Protein AF-A0A844X6I2-F1 (afdb_monomer_lite)

Structure (mmCIF, N/CA/C/O backbone):
data_AF-A0A844X6I2-F1
#
_entry.id   AF-A0A844X6I2-F1
#
loop_
_atom_site.group_PDB
_atom_site.id
_atom_site.type_symbol
_atom_site.label_atom_id
_atom_site.label_alt_id
_atom_site.label_comp_id
_atom_site.label_asym_id
_atom_site.label_entity_id
_atom_site.label_seq_id
_atom_site.pdbx_PDB_ins_code
_atom_site.Cartn_x
_atom_site.Cartn_y
_atom_site.Cartn_z
_atom_site.occupancy
_atom_site.B_iso_or_equiv
_atom_site.auth_seq_id
_atom_site.auth_comp_id
_atom_site.auth_asym_id
_atom_site.auth_atom_id
_atom_site.pdbx_PDB_model_num
ATOM 1 N N . MET A 1 1 ? 7.422 -0.493 -2.313 1.00 75.00 1 MET A N 1
ATOM 2 C CA . MET A 1 1 ? 6.147 -1.229 -2.210 1.00 75.00 1 MET A CA 1
ATOM 3 C C . MET A 1 1 ? 6.164 -2.241 -1.068 1.00 75.00 1 MET A C 1
ATOM 5 O O . MET A 1 1 ? 5.421 -2.040 -0.122 1.00 75.00 1 MET A O 1
ATOM 9 N N . TYR A 1 2 ? 7.071 -3.230 -1.069 1.00 77.81 2 TYR A N 1
ATOM 10 C CA . TYR A 1 2 ? 7.170 -4.259 -0.012 1.00 77.81 2 TYR A CA 1
ATOM 11 C C . TYR A 1 2 ? 7.119 -3.727 1.435 1.00 77.81 2 TYR A C 1
ATOM 13 O O . TYR A 1 2 ? 6.329 -4.199 2.244 1.00 77.81 2 TYR A O 1
ATOM 21 N N . VAL A 1 3 ? 7.917 -2.701 1.758 1.00 81.88 3 VAL A N 1
ATOM 22 C CA . VAL A 1 3 ? 7.941 -2.104 3.109 1.00 81.88 3 VAL A CA 1
ATOM 23 C C . VAL A 1 3 ? 6.571 -1.555 3.521 1.00 81.88 3 VAL A C 1
ATOM 25 O O . VAL A 1 3 ? 6.194 -1.672 4.681 1.00 81.88 3 VAL A O 1
ATOM 28 N N . THR A 1 4 ? 5.820 -0.969 2.589 1.00 84.75 4 THR A N 1
ATOM 29 C CA . THR A 1 4 ? 4.490 -0.404 2.850 1.00 84.75 4 THR A CA 1
ATOM 30 C C . THR A 1 4 ? 3.469 -1.507 3.137 1.00 84.75 4 THR A C 1
ATOM 32 O O . THR A 1 4 ? 2.740 -1.415 4.118 1.00 84.75 4 THR A O 1
ATOM 35 N N . ILE A 1 5 ? 3.496 -2.590 2.354 1.00 81.81 5 ILE A N 1
ATOM 36 C CA . ILE A 1 5 ? 2.648 -3.777 2.556 1.00 81.81 5 ILE A CA 1
ATOM 37 C C . ILE A 1 5 ? 2.935 -4.420 3.919 1.00 81.81 5 ILE A C 1
ATOM 39 O O . ILE A 1 5 ? 2.015 -4.755 4.661 1.00 81.81 5 ILE A O 1
ATOM 43 N N . LYS A 1 6 ? 4.214 -4.522 4.302 1.00 82.56 6 LYS A N 1
ATOM 44 C CA . LYS A 1 6 ? 4.602 -5.020 5.627 1.00 82.56 6 LYS A CA 1
ATOM 45 C C . LYS A 1 6 ? 4.044 -4.147 6.756 1.00 82.56 6 LYS A C 1
ATOM 47 O O . LYS A 1 6 ? 3.469 -4.669 7.701 1.00 82.56 6 LYS A O 1
ATOM 52 N N . LYS A 1 7 ? 4.157 -2.820 6.642 1.00 86.50 7 LYS A N 1
ATOM 53 C CA . LYS A 1 7 ? 3.602 -1.897 7.647 1.00 86.50 7 LYS A CA 1
ATOM 54 C C . LYS A 1 7 ? 2.080 -2.022 7.775 1.00 86.50 7 LYS A C 1
ATOM 56 O O . LYS A 1 7 ? 1.572 -1.990 8.889 1.00 86.50 7 LYS A O 1
ATOM 61 N N . ARG A 1 8 ? 1.362 -2.189 6.658 1.00 87.56 8 ARG A N 1
ATOM 62 C CA . ARG A 1 8 ? -0.091 -2.430 6.646 1.00 87.56 8 ARG A CA 1
ATOM 63 C C . ARG A 1 8 ? -0.461 -3.663 7.474 1.00 87.56 8 ARG A C 1
ATOM 65 O O . ARG A 1 8 ? -1.373 -3.608 8.293 1.00 87.56 8 ARG A O 1
ATOM 72 N N . HIS A 1 9 ? 0.278 -4.751 7.280 1.00 85.81 9 HIS A N 1
ATOM 73 C CA . HIS A 1 9 ? 0.102 -5.980 8.046 1.00 85.81 9 HIS A CA 1
ATOM 74 C C . HIS A 1 9 ? 0.354 -5.771 9.546 1.00 85.81 9 HIS A C 1
ATOM 76 O O . HIS A 1 9 ? -0.486 -6.139 10.364 1.00 85.81 9 HIS A O 1
ATOM 82 N N . ASP A 1 10 ? 1.452 -5.099 9.907 1.00 86.69 10 ASP A N 1
ATOM 83 C CA . ASP A 1 10 ? 1.778 -4.800 11.307 1.00 86.69 10 ASP A CA 1
ATOM 84 C C . ASP A 1 10 ? 0.674 -3.968 11.994 1.00 86.69 10 ASP A C 1
ATOM 86 O O . ASP A 1 10 ? 0.355 -4.195 13.162 1.00 86.69 10 ASP A O 1
ATOM 90 N N . ILE A 1 11 ? 0.064 -3.007 11.284 1.00 89.19 11 ILE A N 1
ATOM 91 C CA . ILE A 1 11 ? -1.069 -2.225 11.808 1.00 89.19 11 ILE A CA 1
ATOM 92 C C . ILE A 1 11 ? -2.303 -3.106 12.009 1.00 89.19 11 ILE A C 1
ATOM 94 O O . ILE A 1 11 ? -2.950 -3.002 13.050 1.00 89.19 11 ILE A O 1
ATOM 98 N N . ALA A 1 12 ? -2.626 -3.985 11.058 1.00 87.12 12 ALA A N 1
ATOM 99 C CA . ALA A 1 12 ? -3.771 -4.883 11.186 1.00 87.12 12 ALA A CA 1
ATOM 100 C C . ALA A 1 12 ? -3.638 -5.835 12.384 1.00 87.12 12 ALA A C 1
ATOM 102 O O . ALA A 1 12 ? -4.616 -6.042 13.101 1.00 87.12 12 ALA A O 1
ATOM 103 N N . GLN A 1 13 ? -2.433 -6.346 12.649 1.00 86.69 13 GLN A N 1
ATOM 104 C CA . GLN A 1 13 ? -2.161 -7.157 13.840 1.00 86.69 13 GLN A CA 1
ATOM 105 C C . GLN A 1 13 ? -2.403 -6.365 15.127 1.00 86.69 13 GLN A C 1
ATOM 107 O O . GLN A 1 13 ? -3.178 -6.788 15.980 1.00 86.69 13 GLN A O 1
ATOM 112 N N . ARG A 1 14 ? -1.859 -5.147 15.226 1.00 88.69 14 ARG A N 1
ATOM 113 C CA . ARG A 1 14 ? -2.092 -4.271 16.390 1.00 88.69 14 ARG A CA 1
ATOM 114 C C . ARG A 1 14 ? -3.570 -3.924 16.582 1.00 88.69 14 ARG A C 1
ATOM 116 O O . ARG A 1 14 ? -4.045 -3.841 17.711 1.00 88.69 14 ARG A O 1
ATOM 123 N N . LEU A 1 15 ? -4.303 -3.711 15.490 1.00 87.75 15 LEU A N 1
ATOM 124 C CA . LEU A 1 15 ? -5.749 -3.487 15.517 1.00 87.75 15 LEU A CA 1
ATOM 125 C C . LEU A 1 15 ? -6.504 -4.717 16.043 1.00 87.75 15 LEU A C 1
ATOM 127 O O . LEU A 1 15 ? -7.431 -4.559 16.838 1.00 87.75 15 LEU A O 1
ATOM 131 N N . SER A 1 16 ? -6.090 -5.920 15.639 1.00 84.94 16 SER A N 1
ATOM 132 C CA . SER A 1 16 ? -6.623 -7.187 16.152 1.00 84.94 16 SER A CA 1
ATOM 133 C C . SER A 1 16 ? -6.360 -7.345 17.651 1.00 84.94 16 SER A C 1
ATOM 135 O O . SER A 1 16 ? -7.286 -7.654 18.400 1.00 84.94 16 SER A O 1
ATOM 137 N N . ASP A 1 17 ? -5.143 -7.044 18.113 1.00 84.75 17 ASP A N 1
ATOM 138 C CA . ASP A 1 17 ? -4.776 -7.108 19.533 1.00 84.75 17 ASP A CA 1
ATOM 139 C C . ASP A 1 17 ? -5.655 -6.185 20.381 1.00 84.75 17 ASP A C 1
ATOM 141 O O . ASP A 1 17 ? -6.208 -6.602 21.400 1.00 84.75 17 ASP A O 1
ATOM 145 N N . ILE A 1 18 ? -5.850 -4.937 19.941 1.00 85.81 18 ILE A N 1
ATOM 146 C CA . ILE A 1 18 ? -6.718 -3.988 20.645 1.00 85.81 18 ILE A CA 1
ATOM 147 C C . ILE A 1 18 ? -8.157 -4.491 20.633 1.00 85.81 18 ILE A C 1
ATO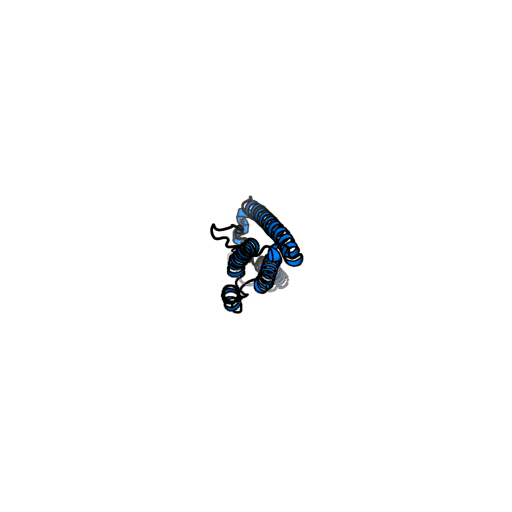M 149 O O . ILE A 1 18 ? -8.772 -4.524 21.691 1.00 85.81 18 ILE A O 1
ATOM 153 N N . ALA A 1 19 ? -8.685 -4.927 19.487 1.00 82.44 19 ALA A N 1
ATOM 154 C CA . ALA A 1 19 ? -10.047 -5.449 19.398 1.00 82.44 19 ALA A CA 1
ATOM 155 C C . ALA A 1 19 ? -10.266 -6.679 20.296 1.00 82.44 19 ALA A C 1
ATOM 157 O O . ALA A 1 19 ? -11.342 -6.827 20.877 1.00 82.44 19 ALA A O 1
ATOM 158 N N . SER A 1 20 ? -9.242 -7.523 20.458 1.00 78.69 20 SER A N 1
ATOM 159 C CA . SER A 1 20 ? -9.294 -8.709 21.315 1.00 78.69 20 SER A CA 1
ATOM 160 C C . SER A 1 20 ? -9.478 -8.385 22.793 1.00 78.69 20 SER A C 1
ATOM 162 O O . SER A 1 20 ? -10.131 -9.148 23.489 1.00 78.69 20 SER A O 1
ATOM 164 N N . ASN A 1 21 ? -9.002 -7.230 23.264 1.00 80.75 21 ASN A N 1
ATOM 165 C CA . ASN A 1 21 ? -9.193 -6.807 24.655 1.00 80.75 21 ASN A CA 1
ATOM 166 C C . ASN A 1 21 ? -10.641 -6.391 24.977 1.00 80.75 21 ASN A C 1
ATOM 168 O O . ASN A 1 21 ? -10.978 -6.232 26.147 1.00 80.75 21 ASN A O 1
ATOM 172 N N . TYR A 1 22 ? -11.485 -6.172 23.961 1.00 77.06 22 TYR A N 1
ATOM 173 C CA . TYR A 1 22 ? -12.860 -5.678 24.117 1.00 77.06 22 TYR A CA 1
ATOM 174 C C . TYR A 1 22 ? -13.938 -6.726 23.793 1.00 77.06 22 TYR A C 1
ATOM 176 O O . TYR A 1 22 ? -15.114 -6.468 24.038 1.00 77.06 22 TYR A O 1
ATOM 184 N N . GLY A 1 23 ? -13.576 -7.882 23.231 1.00 68.00 23 GLY A N 1
ATOM 185 C CA . GLY A 1 23 ? -14.518 -8.941 22.857 1.00 68.00 23 GLY A CA 1
ATOM 186 C C . GLY A 1 23 ? -14.082 -10.317 23.356 1.00 68.00 23 GLY A C 1
ATOM 187 O O . GLY A 1 23 ? -12.958 -10.494 23.808 1.00 68.00 23 GLY A O 1
ATOM 188 N N . ASP A 1 24 ? -14.963 -11.313 23.247 1.00 60.25 24 ASP A N 1
ATOM 189 C CA . ASP A 1 24 ? -14.647 -12.678 23.674 1.00 60.25 24 ASP A CA 1
ATOM 190 C C . ASP A 1 24 ? -13.501 -13.268 22.826 1.00 60.25 24 ASP A C 1
ATOM 192 O O . ASP A 1 24 ? -13.610 -13.411 21.601 1.00 60.25 24 ASP A O 1
ATOM 196 N N . HIS A 1 25 ? -12.398 -13.625 23.492 1.00 54.22 25 HIS A N 1
ATOM 197 C CA . HIS A 1 25 ? -11.121 -14.062 22.908 1.00 54.22 25 HIS A CA 1
ATOM 198 C C . HIS A 1 25 ? -11.189 -15.311 21.997 1.00 54.22 25 HIS A C 1
ATOM 200 O O . HIS A 1 25 ? -10.204 -15.636 21.335 1.00 54.22 25 HIS A O 1
ATOM 206 N N . GLU A 1 26 ? -12.326 -16.007 21.897 1.00 53.06 26 GLU A N 1
ATOM 207 C CA . GLU A 1 26 ? -12.431 -17.269 21.149 1.00 53.06 26 GLU A CA 1
ATOM 208 C C . GLU A 1 26 ? -12.447 -17.103 19.618 1.00 53.06 26 GLU A C 1
ATOM 210 O O . GLU A 1 26 ? -11.968 -17.982 18.906 1.00 53.06 26 GLU A O 1
ATOM 215 N N . LYS A 1 27 ? -12.945 -15.983 19.068 1.00 55.09 27 LYS A N 1
ATOM 216 C CA . LYS A 1 27 ? -13.034 -15.806 17.597 1.00 55.09 27 LYS A CA 1
ATOM 217 C C . LYS A 1 27 ? -11.782 -15.219 16.946 1.00 55.09 27 LYS A C 1
ATOM 219 O O . LYS A 1 27 ? -11.560 -15.454 15.761 1.00 55.09 27 LYS A O 1
ATOM 224 N N . LEU A 1 28 ? -10.976 -14.471 17.698 1.00 54.19 28 LEU A N 1
ATOM 225 C CA . LEU A 1 28 ? -9.747 -13.846 17.194 1.00 54.19 28 LEU A CA 1
ATOM 226 C C . LEU A 1 28 ? -8.530 -14.780 17.300 1.00 54.19 28 LEU A C 1
ATOM 228 O O . LEU A 1 28 ? -7.683 -14.767 16.410 1.00 54.19 28 LEU A O 1
ATOM 232 N N . ALA A 1 29 ? -8.490 -15.669 18.303 1.00 51.06 29 ALA A N 1
ATOM 233 C CA . ALA A 1 29 ? -7.393 -16.624 18.503 1.00 51.06 29 ALA A CA 1
ATOM 234 C C . ALA A 1 29 ? -7.193 -17.599 17.323 1.00 51.06 29 ALA A C 1
ATOM 236 O O . ALA A 1 29 ? -6.067 -17.998 17.024 1.00 51.06 29 ALA A O 1
ATOM 237 N N . HIS A 1 30 ? -8.265 -17.944 16.600 1.00 48.41 30 HIS A N 1
ATOM 238 C CA . HIS A 1 30 ? -8.182 -18.815 15.423 1.00 48.41 30 HIS A CA 1
ATOM 239 C C . HIS A 1 30 ? -7.463 -18.175 14.220 1.00 48.41 30 HIS A C 1
ATOM 241 O O . HIS A 1 30 ? -6.981 -18.906 13.353 1.00 48.41 30 HIS A O 1
ATOM 247 N N . PHE A 1 31 ? -7.342 -16.843 14.167 1.00 51.44 31 PHE A N 1
ATOM 248 C CA . PHE A 1 31 ? -6.615 -16.153 13.097 1.00 51.44 31 PHE A CA 1
ATOM 249 C C . PHE A 1 31 ? -5.115 -16.049 13.398 1.00 51.44 31 PHE A C 1
ATOM 251 O O . PHE A 1 31 ? -4.315 -16.410 12.540 1.00 51.44 31 PHE A O 1
ATOM 258 N N . THR A 1 32 ? -4.738 -15.704 14.635 1.00 52.53 32 THR A N 1
ATOM 259 C CA . THR A 1 32 ? -3.332 -15.580 15.064 1.00 52.53 32 THR A CA 1
ATOM 260 C C . THR A 1 32 ? -2.553 -16.900 14.959 1.00 52.53 32 THR A C 1
ATOM 262 O O . THR A 1 32 ? -1.388 -16.906 14.574 1.00 52.53 32 THR A O 1
ATOM 265 N N . ILE A 1 33 ? -3.186 -18.045 15.257 1.00 48.47 33 ILE A N 1
ATOM 266 C CA . ILE A 1 33 ? -2.516 -19.365 15.258 1.00 48.47 33 ILE A CA 1
ATOM 267 C C . ILE A 1 33 ? -2.161 -19.849 13.839 1.00 48.47 33 ILE A C 1
ATOM 269 O O . ILE A 1 33 ? -1.240 -20.645 13.674 1.00 48.47 33 ILE A O 1
ATOM 273 N N . THR A 1 34 ? -2.831 -19.344 12.801 1.00 51.34 34 THR A N 1
ATOM 274 C CA . THR A 1 34 ? -2.535 -19.728 11.406 1.00 51.34 34 THR 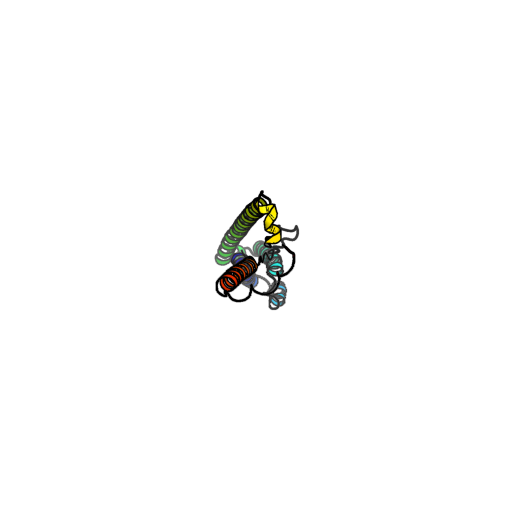A CA 1
ATOM 275 C C . THR A 1 34 ? -1.348 -18.933 10.823 1.00 51.34 34 THR A C 1
ATOM 277 O O . THR A 1 34 ? -0.872 -19.230 9.730 1.00 51.34 34 THR A O 1
ATOM 280 N N . GLU A 1 35 ? -0.848 -17.922 11.541 1.00 53.84 35 GLU A N 1
ATOM 281 C CA . GLU A 1 35 ? -0.046 -16.823 10.982 1.00 53.84 35 GLU A CA 1
ATOM 282 C C . GLU A 1 35 ? 1.476 -16.955 11.202 1.00 53.84 35 GLU A C 1
ATOM 284 O O . GLU A 1 35 ? 2.263 -16.269 10.552 1.00 53.84 35 GLU A O 1
ATOM 289 N N . SER A 1 36 ? 1.924 -17.885 12.050 1.00 47.31 36 SER A N 1
ATOM 290 C CA . SER A 1 36 ? 3.343 -18.038 12.420 1.00 47.31 36 SER A CA 1
ATOM 291 C C . SER A 1 36 ? 4.237 -18.661 11.335 1.00 47.31 36 SER A C 1
ATOM 293 O O . SER A 1 36 ? 5.442 -18.418 11.327 1.00 47.31 36 SER A O 1
ATOM 295 N N . ASP A 1 37 ? 3.683 -19.456 10.412 1.00 46.75 37 ASP A N 1
ATOM 296 C CA . ASP A 1 37 ? 4.487 -20.423 9.639 1.00 46.75 37 ASP A CA 1
ATOM 297 C C . ASP A 1 37 ? 4.834 -20.013 8.193 1.00 46.75 37 ASP A C 1
ATOM 299 O O . ASP A 1 37 ? 5.472 -20.786 7.477 1.00 46.75 37 ASP A O 1
ATOM 303 N N . SER A 1 38 ? 4.485 -18.810 7.711 1.00 46.47 38 SER A N 1
ATOM 304 C CA . SER A 1 38 ? 4.825 -18.442 6.317 1.00 46.47 38 SER A CA 1
ATOM 305 C C . SER A 1 38 ? 4.939 -16.941 6.015 1.00 46.47 38 SER A C 1
ATOM 307 O O . SER A 1 38 ? 4.300 -16.407 5.113 1.00 46.47 38 SER A O 1
ATOM 309 N N . VAL A 1 39 ? 5.871 -16.252 6.679 1.00 49.72 39 VAL A N 1
ATOM 310 C CA . VAL A 1 39 ? 6.237 -14.841 6.385 1.00 49.72 39 VAL A CA 1
ATOM 311 C C . VAL A 1 39 ? 6.969 -14.674 5.028 1.00 49.72 39 VAL A C 1
ATOM 313 O O . VAL A 1 39 ? 7.464 -13.602 4.692 1.00 49.72 39 VAL A O 1
ATOM 316 N N . SER A 1 40 ? 7.065 -15.725 4.208 1.00 53.47 40 SER A N 1
ATOM 317 C CA . SER A 1 40 ? 7.776 -15.712 2.922 1.00 53.47 40 SER A CA 1
ATOM 318 C C . SER A 1 40 ? 6.896 -15.411 1.701 1.00 53.47 40 SER A C 1
ATOM 320 O O . SER A 1 40 ? 7.441 -15.163 0.628 1.00 53.47 40 SER A O 1
ATOM 322 N N . ASN A 1 41 ? 5.565 -15.367 1.840 1.00 53.03 41 ASN A N 1
ATOM 323 C CA . ASN A 1 41 ? 4.647 -15.071 0.735 1.00 53.03 41 ASN A CA 1
ATOM 324 C C . ASN A 1 41 ? 3.865 -13.775 0.986 1.00 53.03 41 ASN A C 1
ATOM 326 O O . ASN A 1 41 ? 2.760 -13.802 1.522 1.00 53.03 41 ASN A O 1
ATOM 330 N N . ALA A 1 42 ? 4.403 -12.644 0.518 1.00 52.09 42 ALA A N 1
ATOM 331 C CA . ALA A 1 42 ? 3.737 -11.335 0.565 1.00 52.09 42 ALA A CA 1
ATOM 332 C C . ALA A 1 42 ? 2.299 -11.355 -0.010 1.00 52.09 42 ALA A C 1
ATOM 334 O O . ALA A 1 42 ? 1.436 -10.613 0.454 1.00 52.09 42 ALA A O 1
ATOM 335 N N . ASN A 1 43 ? 2.028 -12.259 -0.961 1.00 51.41 43 ASN A N 1
ATOM 336 C CA . ASN A 1 43 ? 0.722 -12.436 -1.606 1.00 51.41 43 ASN A CA 1
ATOM 337 C C . ASN A 1 43 ? -0.336 -13.065 -0.674 1.00 51.41 43 ASN A C 1
ATOM 339 O O . ASN A 1 43 ? -1.528 -12.815 -0.830 1.00 51.41 43 ASN A O 1
ATOM 343 N N . ILE A 1 44 ? 0.080 -13.888 0.296 1.00 51.19 44 ILE A N 1
ATOM 344 C CA . ILE A 1 44 ? -0.826 -14.498 1.284 1.00 51.19 44 ILE A CA 1
ATOM 345 C C . ILE A 1 44 ? -1.152 -13.471 2.382 1.00 51.19 44 ILE A C 1
ATOM 347 O O . ILE A 1 44 ? -2.299 -13.370 2.820 1.00 51.19 44 ILE A O 1
ATOM 351 N N . THR A 1 45 ? -0.182 -12.622 2.727 1.00 62.56 45 THR A N 1
ATOM 352 C CA . THR A 1 45 ? -0.302 -11.594 3.766 1.00 62.56 45 THR A CA 1
ATOM 353 C C . THR A 1 45 ? -1.351 -10.523 3.445 1.00 62.56 45 THR A C 1
ATOM 355 O O . THR A 1 45 ? -2.094 -10.124 4.341 1.00 62.56 45 THR A O 1
ATOM 358 N N . SER A 1 46 ? -1.465 -10.040 2.200 1.00 67.75 46 SER A N 1
ATOM 359 C CA . SER A 1 46 ? -2.359 -8.909 1.883 1.00 67.75 46 SER A CA 1
ATOM 360 C C . SER A 1 46 ? -3.847 -9.253 2.043 1.00 67.75 46 SER A C 1
ATOM 362 O O . SER A 1 46 ? -4.582 -8.496 2.686 1.00 67.75 46 SER A O 1
ATOM 364 N N . SER A 1 47 ? -4.278 -10.408 1.528 1.00 71.06 47 SER A N 1
ATOM 365 C CA . SER A 1 47 ? -5.666 -10.885 1.612 1.00 71.06 47 SER A CA 1
ATOM 366 C C . SER A 1 47 ? -6.084 -11.212 3.051 1.00 71.06 47 SER A C 1
ATOM 368 O O . SER A 1 47 ? -7.186 -10.866 3.479 1.00 71.06 47 SER A O 1
ATOM 370 N N . GLN A 1 48 ? -5.186 -11.819 3.829 1.00 73.06 48 GLN A N 1
ATOM 371 C CA . GLN A 1 48 ? -5.388 -12.090 5.253 1.00 73.06 48 GLN A CA 1
ATOM 372 C C . GLN A 1 48 ? -5.512 -10.792 6.050 1.00 73.06 48 GLN A C 1
ATOM 374 O O . GLN A 1 48 ? -6.460 -10.624 6.814 1.00 73.06 48 GLN A O 1
ATOM 379 N N . THR A 1 49 ? -4.624 -9.834 5.787 1.00 77.62 49 THR A N 1
ATOM 380 C CA . THR A 1 49 ? -4.647 -8.503 6.403 1.00 77.62 49 THR A CA 1
ATOM 381 C C . THR A 1 49 ? -5.984 -7.797 6.146 1.00 77.62 49 THR A C 1
ATOM 383 O O . THR A 1 49 ? -6.588 -7.274 7.081 1.00 77.62 49 THR A O 1
ATOM 386 N N . SER A 1 50 ? -6.519 -7.855 4.918 1.00 82.19 50 SER A N 1
ATOM 387 C CA . SER A 1 50 ? -7.847 -7.300 4.601 1.00 82.19 50 SER A CA 1
ATOM 388 C C . SER A 1 50 ? -8.970 -7.955 5.412 1.00 82.19 50 SER A C 1
ATOM 390 O O . SER A 1 50 ? -9.877 -7.267 5.881 1.00 82.19 50 SER A O 1
ATOM 392 N N . ARG A 1 51 ? -8.913 -9.279 5.614 1.00 82.00 51 ARG A N 1
ATOM 393 C CA . ARG A 1 51 ? -9.901 -10.009 6.428 1.00 82.00 51 ARG A CA 1
ATOM 394 C C . ARG A 1 51 ? -9.835 -9.602 7.898 1.00 82.00 51 ARG A C 1
ATOM 396 O O . ARG A 1 51 ? -10.882 -9.394 8.507 1.00 82.00 51 ARG A O 1
ATOM 403 N N . ILE A 1 52 ? -8.631 -9.457 8.453 1.00 82.12 52 ILE A N 1
ATOM 404 C CA . ILE A 1 52 ? -8.423 -8.999 9.835 1.00 82.12 52 ILE A CA 1
ATOM 405 C C . ILE A 1 52 ? -9.032 -7.608 10.021 1.00 82.12 52 ILE A C 1
ATOM 407 O O . ILE A 1 52 ? -9.843 -7.413 10.924 1.00 82.12 52 ILE A O 1
ATOM 411 N N . ILE A 1 53 ? -8.719 -6.669 9.124 1.00 85.12 53 ILE A N 1
ATOM 412 C CA . ILE A 1 53 ? -9.261 -5.304 9.165 1.00 85.12 53 ILE A CA 1
ATO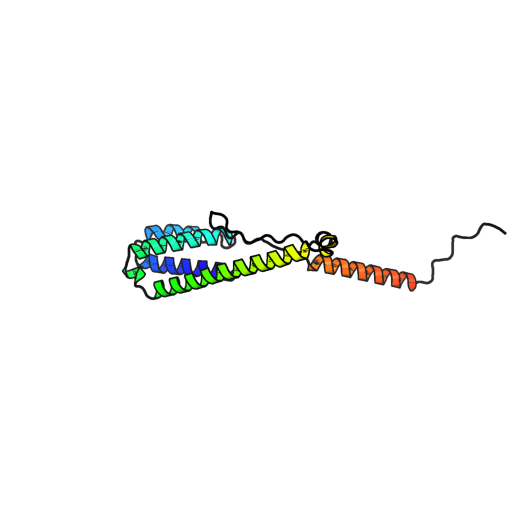M 413 C C . ILE A 1 53 ? -10.795 -5.324 9.104 1.00 85.12 53 ILE A C 1
ATOM 415 O O . ILE A 1 53 ? -11.446 -4.687 9.931 1.00 85.12 53 ILE A O 1
ATOM 419 N N . GLY A 1 54 ? -11.388 -6.094 8.184 1.00 85.50 54 GLY A N 1
ATOM 420 C CA . GLY A 1 54 ? -12.846 -6.209 8.069 1.00 85.50 54 GLY A CA 1
ATOM 421 C C . GLY A 1 54 ? -13.511 -6.776 9.332 1.00 85.50 54 GLY A C 1
ATOM 422 O O . GLY A 1 54 ? -14.547 -6.278 9.777 1.00 85.50 54 GLY A O 1
ATOM 423 N N . ASN A 1 55 ? -12.889 -7.772 9.967 1.00 82.12 55 ASN A N 1
ATOM 424 C CA . ASN A 1 55 ? -13.367 -8.329 11.234 1.00 82.12 55 ASN A CA 1
ATOM 425 C C . ASN A 1 55 ? -13.290 -7.309 12.374 1.00 82.12 55 ASN A C 1
ATOM 427 O O . ASN A 1 55 ? -14.252 -7.155 13.130 1.00 82.12 55 ASN A O 1
ATOM 431 N N . VAL A 1 56 ? -12.179 -6.579 12.474 1.00 85.00 56 VAL A N 1
ATOM 432 C CA . VAL A 1 56 ? -12.000 -5.517 13.467 1.00 85.00 56 VAL A CA 1
ATOM 433 C C . VAL A 1 56 ? -13.046 -4.412 13.277 1.00 85.00 56 VAL A C 1
ATOM 435 O O . VAL A 1 56 ? -13.659 -3.975 14.249 1.00 85.00 56 VAL A O 1
ATOM 438 N N . GLN A 1 57 ? -13.333 -4.007 12.037 1.00 87.44 57 GLN A N 1
ATOM 439 C CA . GLN A 1 57 ? -14.388 -3.031 11.737 1.00 87.44 57 GLN A CA 1
ATOM 440 C C . GLN A 1 57 ? -15.780 -3.538 12.148 1.00 87.44 57 GLN A C 1
ATOM 442 O O . GLN A 1 57 ? -16.575 -2.788 12.719 1.00 87.44 57 GLN A O 1
ATOM 447 N N . MET A 1 58 ? -16.081 -4.822 11.919 1.00 86.25 58 MET A N 1
ATOM 448 C CA . MET A 1 58 ? -17.322 -5.438 12.400 1.00 86.25 58 MET A CA 1
ATOM 449 C C . MET A 1 58 ? -17.407 -5.409 13.933 1.00 86.25 58 MET A C 1
ATOM 451 O O . MET A 1 58 ? -18.469 -5.104 14.479 1.00 86.25 58 MET A O 1
ATOM 455 N N . MET A 1 59 ? -16.309 -5.701 14.635 1.00 81.50 59 MET A N 1
ATOM 456 C CA . MET A 1 59 ? -16.253 -5.621 16.097 1.00 81.50 59 MET A CA 1
ATOM 457 C C . MET A 1 59 ? -16.440 -4.187 16.590 1.00 81.50 59 MET A C 1
ATOM 459 O O . MET A 1 59 ? -17.231 -3.971 17.500 1.00 81.50 59 MET A O 1
ATOM 463 N N . ALA A 1 60 ? -15.820 -3.199 15.946 1.00 85.94 60 ALA A N 1
ATOM 464 C CA . ALA A 1 60 ? -15.997 -1.788 16.286 1.00 85.94 60 ALA A CA 1
ATOM 465 C C . ALA A 1 60 ? -17.452 -1.308 16.126 1.00 85.94 60 ALA A C 1
ATOM 467 O O . ALA A 1 60 ? -17.894 -0.422 16.853 1.00 85.94 60 ALA A O 1
ATOM 468 N N . ASN A 1 61 ? -18.226 -1.904 15.211 1.00 86.38 61 ASN A N 1
ATOM 469 C CA . ASN A 1 61 ? -19.662 -1.629 15.097 1.00 86.38 61 ASN A CA 1
ATOM 470 C C . ASN A 1 61 ? -20.493 -2.282 16.215 1.00 86.38 61 ASN A C 1
ATOM 472 O O . ASN A 1 61 ? -21.562 -1.775 16.546 1.00 86.38 61 ASN A O 1
ATOM 476 N N . ARG A 1 62 ? -20.027 -3.397 16.791 1.00 85.50 62 ARG A N 1
ATOM 477 C CA . ARG A 1 62 ? -20.692 -4.094 17.908 1.00 85.50 62 ARG A CA 1
ATOM 478 C C . ARG A 1 62 ? -20.300 -3.545 19.279 1.00 85.50 62 ARG A C 1
ATOM 480 O O . ARG A 1 62 ? -21.119 -3.587 20.189 1.00 85.50 62 ARG A O 1
ATOM 487 N N . PHE A 1 63 ? -19.080 -3.030 19.412 1.00 87.62 63 PHE A N 1
ATOM 488 C CA . PHE A 1 63 ? -18.504 -2.516 20.653 1.00 87.62 63 PHE A CA 1
ATOM 489 C C . PHE A 1 63 ? -18.150 -1.026 20.490 1.00 87.62 63 PHE A C 1
ATOM 491 O O . PHE A 1 63 ? -17.038 -0.699 20.066 1.00 87.62 63 PHE A O 1
ATOM 498 N N . PRO A 1 64 ? -19.070 -0.098 20.823 1.00 87.56 64 PRO A N 1
ATOM 499 C CA . PRO A 1 64 ? -18.836 1.343 20.695 1.00 87.56 64 PRO A CA 1
ATOM 500 C C . PRO A 1 64 ? -17.615 1.846 21.477 1.00 87.56 64 PRO A C 1
ATOM 502 O O . PRO A 1 64 ? -16.933 2.757 21.011 1.00 87.56 64 PRO A O 1
ATOM 505 N N . ASP A 1 65 ? -17.295 1.219 22.612 1.00 87.19 65 ASP A N 1
ATOM 506 C CA . ASP A 1 65 ? -16.136 1.578 23.439 1.00 87.19 65 ASP A CA 1
ATOM 507 C C . ASP A 1 65 ? -14.802 1.326 22.720 1.00 87.19 65 ASP A C 1
ATOM 509 O O . ASP A 1 65 ? -13.878 2.133 22.823 1.00 87.19 65 ASP A O 1
ATOM 513 N N . LEU A 1 66 ? -14.712 0.255 21.919 1.00 86.62 66 LEU A N 1
ATOM 514 C CA . LEU A 1 66 ? -13.555 -0.009 21.057 1.00 86.62 66 LEU A CA 1
ATOM 515 C C . LEU A 1 66 ? -13.419 1.084 19.991 1.00 86.62 66 LEU A C 1
ATOM 517 O O . LEU A 1 66 ? -12.327 1.585 19.742 1.00 86.62 66 LEU A O 1
ATOM 521 N N . LYS A 1 67 ? -14.535 1.495 19.382 1.00 86.44 67 LYS A N 1
ATOM 522 C CA . LYS A 1 67 ? -14.548 2.559 18.370 1.00 86.44 67 LYS A CA 1
ATOM 523 C C . LYS A 1 67 ? -14.179 3.927 18.955 1.00 86.44 67 LYS A C 1
ATOM 525 O O . LYS A 1 67 ? -13.603 4.759 18.252 1.00 86.44 67 LYS A O 1
ATOM 530 N N . ALA A 1 68 ? -14.516 4.166 20.219 1.00 90.12 68 ALA A N 1
ATOM 531 C CA . ALA A 1 68 ? -14.165 5.378 20.953 1.00 90.12 68 ALA A CA 1
ATOM 532 C C . ALA A 1 68 ? -12.713 5.379 21.467 1.00 90.12 68 ALA A C 1
ATOM 534 O O . ALA A 1 68 ? -12.212 6.429 21.866 1.00 90.12 68 ALA A O 1
ATOM 535 N N . ASN A 1 69 ? -12.024 4.233 21.450 1.00 91.94 69 ASN A N 1
ATOM 536 C CA . ASN A 1 69 ? -10.633 4.140 21.875 1.00 91.94 69 ASN A CA 1
ATOM 537 C C . ASN A 1 69 ? -9.727 5.004 20.974 1.00 91.94 69 ASN A C 1
ATOM 539 O O . ASN A 1 69 ? -9.718 4.871 19.748 1.00 91.94 69 ASN A O 1
ATOM 543 N N . SER A 1 70 ? -8.929 5.881 21.588 1.00 92.56 70 SER A N 1
ATOM 544 C CA . SER A 1 70 ? -8.058 6.818 20.868 1.00 92.56 70 SER A CA 1
ATOM 545 C C . SER A 1 70 ? -6.953 6.123 20.068 1.00 92.56 70 SER A C 1
ATOM 547 O O . SER A 1 70 ? -6.634 6.564 18.967 1.00 92.56 70 SER A O 1
ATOM 549 N N . ILE A 1 71 ? -6.398 5.019 20.576 1.00 91.38 71 ILE A N 1
ATOM 550 C CA . ILE A 1 71 ? -5.356 4.234 19.899 1.00 91.38 71 ILE A CA 1
ATOM 551 C C . ILE A 1 71 ? -5.948 3.538 18.670 1.00 91.38 71 ILE A C 1
ATOM 553 O O . ILE A 1 71 ? -5.337 3.556 17.603 1.00 91.38 71 ILE A O 1
ATOM 557 N N . TYR A 1 72 ? -7.157 2.979 18.787 1.00 91.06 72 TYR A N 1
ATOM 558 C CA . TYR A 1 72 ? -7.872 2.388 17.652 1.00 91.06 72 TYR A CA 1
ATOM 559 C C . TYR A 1 72 ? -8.083 3.408 16.525 1.00 91.06 72 TYR A C 1
ATOM 561 O O . TYR A 1 72 ? -7.754 3.132 15.371 1.00 91.06 72 TYR A O 1
ATOM 569 N N . GLN A 1 73 ? -8.576 4.604 16.859 1.00 93.19 73 GLN A N 1
ATOM 570 C CA . GLN A 1 73 ? -8.789 5.666 15.873 1.00 93.19 73 GLN A CA 1
ATOM 571 C C . GLN A 1 73 ? -7.479 6.102 15.209 1.00 93.19 73 GLN A C 1
ATOM 573 O O . GLN A 1 73 ? -7.430 6.219 13.989 1.00 93.19 73 GLN A O 1
ATOM 578 N N . GLN A 1 74 ? -6.403 6.267 15.986 1.00 95.12 74 GLN A N 1
ATOM 579 C CA . GLN A 1 74 ? -5.079 6.602 15.452 1.00 95.12 74 GLN A CA 1
ATOM 580 C C . GLN A 1 74 ? -4.555 5.543 14.477 1.00 95.12 74 GLN A C 1
ATOM 582 O O . GLN A 1 74 ? -4.023 5.891 13.425 1.00 95.12 74 GLN A O 1
ATOM 587 N N . LEU A 1 75 ? -4.704 4.257 14.805 1.00 93.50 75 LEU A N 1
ATOM 588 C CA . LEU A 1 75 ? -4.274 3.170 13.927 1.00 93.50 75 LEU A CA 1
ATOM 589 C C . LEU A 1 75 ? -5.116 3.089 12.652 1.00 93.50 75 LEU A C 1
ATOM 591 O O . LEU A 1 75 ? -4.558 2.808 11.597 1.00 93.50 75 LEU A O 1
ATOM 595 N N . MET A 1 76 ? -6.420 3.375 12.721 1.00 93.00 76 MET A N 1
ATOM 596 C CA . MET A 1 76 ? -7.268 3.463 11.527 1.00 93.00 76 MET A CA 1
ATOM 597 C C . MET A 1 76 ? -6.868 4.640 10.627 1.00 93.00 76 MET A C 1
ATOM 599 O O . MET A 1 76 ? -6.744 4.453 9.423 1.00 93.00 76 MET A O 1
ATOM 603 N N . THR A 1 77 ? -6.549 5.813 11.187 1.00 95.00 77 THR A N 1
ATOM 604 C CA . THR A 1 77 ? -5.998 6.930 10.396 1.00 95.00 77 THR A CA 1
ATOM 605 C C . THR A 1 77 ? -4.677 6.550 9.721 1.00 95.00 77 THR A C 1
ATOM 607 O O . THR A 1 77 ? -4.491 6.801 8.534 1.00 95.00 77 THR A O 1
ATOM 610 N N . GLN A 1 78 ? -3.759 5.907 10.452 1.00 93.75 78 GLN A N 1
ATOM 611 C CA . GLN A 1 78 ? -2.489 5.445 9.878 1.00 93.75 78 GLN A CA 1
ATOM 612 C C . GLN A 1 78 ? -2.695 4.377 8.800 1.00 93.75 78 GLN A C 1
ATOM 614 O O . GLN A 1 78 ? -1.948 4.336 7.824 1.00 93.75 78 GLN A O 1
ATOM 619 N N . LEU A 1 79 ? -3.691 3.503 8.970 1.00 92.44 79 LEU A N 1
ATOM 620 C CA . LEU A 1 79 ? -4.061 2.519 7.962 1.00 92.44 79 LEU A CA 1
ATOM 621 C C . LEU A 1 79 ? -4.499 3.218 6.670 1.00 92.44 79 LEU A C 1
ATOM 623 O O . LEU A 1 79 ? -3.969 2.881 5.615 1.00 92.44 79 LEU A O 1
ATOM 627 N N . ASP A 1 80 ? -5.369 4.225 6.753 1.00 92.31 80 ASP A N 1
ATOM 628 C CA . ASP A 1 80 ? -5.825 4.996 5.589 1.00 92.31 80 ASP A CA 1
ATOM 629 C C . ASP A 1 80 ? -4.659 5.702 4.868 1.00 92.31 80 ASP A C 1
ATOM 631 O O . ASP A 1 80 ? -4.563 5.679 3.639 1.00 92.31 80 ASP A O 1
ATOM 635 N N . GLU A 1 81 ? -3.719 6.292 5.614 1.00 94.06 81 GLU A N 1
ATOM 636 C CA . GLU A 1 81 ? -2.500 6.892 5.046 1.00 94.06 81 GLU A CA 1
ATOM 637 C C . GLU A 1 81 ? -1.635 5.864 4.303 1.00 94.06 81 GLU A C 1
ATOM 639 O O . GLU A 1 81 ? -1.084 6.141 3.228 1.00 94.06 81 GLU A O 1
ATOM 644 N N . ILE A 1 82 ? -1.513 4.660 4.863 1.00 91.19 82 ILE A N 1
ATOM 645 C CA . ILE A 1 82 ? -0.767 3.568 4.244 1.00 91.19 82 ILE A CA 1
ATOM 646 C C . ILE A 1 82 ? -1.474 3.065 2.989 1.00 91.19 82 ILE A C 1
ATOM 648 O O . ILE A 1 82 ? -0.789 2.857 1.990 1.00 91.19 82 ILE A O 1
ATOM 652 N N . GLU A 1 83 ? -2.796 2.907 2.999 1.00 87.56 83 GLU A N 1
ATOM 653 C CA . GLU A 1 83 ? -3.564 2.492 1.818 1.00 87.56 83 GLU A CA 1
ATOM 654 C C . GLU A 1 83 ? -3.406 3.504 0.677 1.00 87.56 83 GLU A C 1
ATOM 656 O O . GLU A 1 83 ? -3.057 3.128 -0.444 1.00 87.56 83 GLU A O 1
ATOM 661 N N . ASN A 1 84 ? -3.512 4.802 0.973 1.00 91.44 84 ASN A N 1
ATOM 662 C CA . ASN A 1 84 ? -3.236 5.857 -0.006 1.00 91.44 84 ASN A CA 1
ATOM 663 C C . ASN A 1 84 ? -1.805 5.769 -0.555 1.00 91.44 84 ASN A C 1
ATOM 665 O O . ASN A 1 84 ? -1.583 5.874 -1.761 1.00 91.44 84 ASN A O 1
ATOM 669 N N . THR A 1 85 ? -0.828 5.504 0.315 1.00 90.19 85 THR A N 1
ATOM 670 C CA . THR A 1 85 ? 0.561 5.302 -0.110 1.00 90.19 85 THR A CA 1
ATOM 671 C C . THR A 1 85 ? 0.705 4.059 -0.996 1.00 90.19 85 THR A C 1
ATOM 673 O O . THR A 1 85 ? 1.482 4.077 -1.946 1.00 90.19 85 THR A O 1
ATOM 676 N N . ILE A 1 86 ? 0.006 2.956 -0.712 1.00 86.44 86 ILE A N 1
ATOM 677 C CA . ILE A 1 86 ? 0.051 1.742 -1.546 1.00 86.44 86 ILE A CA 1
ATOM 678 C C . ILE A 1 86 ? -0.483 2.052 -2.944 1.00 86.44 86 ILE A C 1
ATOM 680 O O . ILE A 1 86 ? 0.182 1.711 -3.926 1.00 86.44 86 ILE A O 1
ATOM 684 N N . LEU A 1 87 ? -1.618 2.751 -3.029 1.00 87.38 87 LEU A N 1
ATOM 685 C CA . LEU A 1 87 ? -2.210 3.187 -4.294 1.00 87.38 87 LEU A CA 1
ATOM 686 C C . LEU A 1 87 ? -1.238 4.061 -5.094 1.00 87.38 87 LEU A C 1
ATOM 688 O O . LEU A 1 87 ? -0.928 3.735 -6.238 1.00 87.38 87 LEU A O 1
ATOM 692 N N . GLU A 1 88 ? -0.659 5.087 -4.469 1.00 90.31 88 GLU A N 1
ATOM 693 C CA . GLU A 1 88 ? 0.323 5.968 -5.112 1.00 90.31 88 GLU A CA 1
ATOM 694 C C . GLU A 1 88 ? 1.542 5.182 -5.624 1.00 90.31 88 GLU A C 1
ATOM 696 O O . GLU A 1 88 ? 1.995 5.351 -6.758 1.00 90.31 88 GLU A O 1
ATOM 701 N N . ARG A 1 89 ? 2.087 4.269 -4.807 1.00 86.81 89 ARG A N 1
ATOM 702 C CA . ARG A 1 89 ? 3.246 3.447 -5.196 1.00 86.81 89 ARG A CA 1
ATOM 703 C C . ARG A 1 89 ? 2.921 2.518 -6.354 1.00 86.81 89 ARG A C 1
ATOM 705 O O . ARG A 1 89 ? 3.804 2.256 -7.172 1.00 86.81 89 ARG A O 1
ATOM 712 N N . ARG A 1 90 ? 1.692 2.017 -6.413 1.00 84.62 90 ARG A N 1
ATOM 713 C CA . ARG A 1 90 ? 1.218 1.164 -7.495 1.00 84.62 90 ARG A CA 1
ATOM 714 C C . ARG A 1 90 ? 1.063 1.946 -8.794 1.00 84.62 90 ARG A C 1
ATOM 716 O O . ARG A 1 90 ? 1.545 1.489 -9.826 1.00 84.62 90 ARG A O 1
ATOM 723 N N . GLU A 1 91 ? 0.446 3.120 -8.748 1.00 88.00 91 GLU A N 1
ATOM 724 C CA . GLU A 1 91 ? 0.331 4.003 -9.911 1.00 88.00 91 GLU A CA 1
ATOM 725 C C . GLU A 1 91 ? 1.710 4.409 -10.433 1.00 88.00 91 GLU A C 1
ATOM 727 O O . GLU A 1 91 ? 1.982 4.274 -11.625 1.00 88.00 91 GLU A O 1
ATOM 732 N N . ALA A 1 92 ? 2.622 4.796 -9.538 1.00 89.81 92 ALA A N 1
ATOM 733 C CA . ALA A 1 92 ? 3.998 5.127 -9.893 1.00 89.81 92 ALA A CA 1
ATOM 734 C C . ALA A 1 92 ? 4.741 3.942 -10.537 1.00 89.81 92 ALA A C 1
ATOM 736 O O . ALA A 1 92 ? 5.475 4.128 -11.509 1.00 89.81 92 ALA A O 1
ATOM 737 N N . TYR A 1 93 ? 4.544 2.718 -10.029 1.00 87.31 93 TYR A N 1
ATOM 738 C CA . TYR A 1 93 ? 5.107 1.510 -10.637 1.00 87.31 93 TYR A CA 1
ATOM 739 C C . TYR A 1 93 ? 4.532 1.265 -12.035 1.00 87.31 93 TYR A C 1
ATOM 741 O O . TYR A 1 93 ? 5.294 1.089 -12.982 1.00 87.31 93 TYR A O 1
ATOM 749 N N . ASN A 1 94 ? 3.208 1.313 -12.188 1.00 89.19 94 ASN A N 1
ATOM 750 C CA . ASN A 1 94 ? 2.548 1.097 -13.475 1.00 89.19 94 ASN A CA 1
ATOM 751 C C . ASN A 1 94 ? 2.945 2.158 -14.509 1.00 89.19 94 ASN A C 1
ATOM 753 O O . ASN A 1 94 ? 3.182 1.817 -15.666 1.00 89.19 94 ASN A O 1
ATOM 757 N N . ALA A 1 95 ? 3.105 3.417 -14.095 1.00 90.94 95 ALA A N 1
ATOM 758 C CA . ALA A 1 95 ? 3.622 4.483 -14.948 1.00 90.94 95 ALA A CA 1
ATOM 759 C C . ALA A 1 95 ? 5.071 4.207 -15.391 1.00 90.94 95 ALA A C 1
ATOM 761 O O . ALA A 1 95 ? 5.399 4.344 -16.571 1.00 90.94 95 ALA A O 1
ATOM 762 N N . ALA A 1 96 ? 5.939 3.757 -14.479 1.00 89.38 96 ALA A N 1
ATOM 763 C CA . ALA A 1 96 ? 7.313 3.389 -14.816 1.00 89.38 96 ALA A CA 1
ATOM 764 C C . ALA A 1 96 ? 7.374 2.188 -15.778 1.00 89.38 96 ALA A C 1
ATOM 766 O O . ALA A 1 96 ? 8.118 2.226 -16.760 1.00 89.38 96 ALA A O 1
ATOM 767 N N . VAL A 1 97 ? 6.558 1.156 -15.543 1.00 89.44 97 VAL A N 1
ATOM 768 C CA . VAL A 1 97 ? 6.416 -0.010 -16.432 1.00 89.44 97 VAL A CA 1
ATOM 769 C C . VAL A 1 97 ? 5.910 0.410 -17.809 1.00 89.44 97 VAL A C 1
ATOM 771 O O . VAL A 1 97 ? 6.448 -0.036 -18.819 1.00 89.44 97 VAL A O 1
ATOM 774 N N . GLN A 1 98 ? 4.939 1.322 -17.878 1.00 90.56 98 GLN A N 1
ATOM 775 C CA . GLN A 1 98 ? 4.438 1.856 -19.142 1.00 90.56 98 GLN A CA 1
ATOM 776 C C . GLN A 1 98 ? 5.533 2.575 -19.935 1.00 90.56 98 GLN A C 1
ATOM 778 O O . GLN A 1 98 ? 5.689 2.322 -21.131 1.00 90.56 98 GLN A O 1
ATOM 783 N N . ILE A 1 99 ? 6.316 3.440 -19.284 1.00 90.94 99 ILE A N 1
ATOM 784 C CA . ILE A 1 99 ? 7.442 4.137 -19.922 1.00 90.94 99 ILE A CA 1
ATOM 785 C C . ILE A 1 99 ? 8.494 3.129 -20.397 1.00 90.94 99 ILE A C 1
ATOM 787 O O . ILE A 1 99 ? 8.986 3.237 -21.524 1.00 90.94 99 ILE A O 1
ATOM 791 N N . TYR A 1 100 ? 8.814 2.129 -19.574 1.00 89.38 100 TYR A N 1
ATOM 792 C CA . TYR A 1 100 ? 9.764 1.072 -19.911 1.00 89.38 100 TYR A CA 1
ATOM 793 C C . TYR A 1 100 ? 9.309 0.260 -21.131 1.00 89.38 100 TYR A C 1
ATOM 795 O O . TYR A 1 100 ? 10.046 0.165 -22.115 1.00 89.38 100 TYR A O 1
ATOM 803 N N . ASN A 1 101 ? 8.082 -0.265 -21.111 1.00 89.38 101 ASN A N 1
ATOM 804 C CA . ASN A 1 101 ? 7.526 -1.066 -22.200 1.00 89.38 101 ASN A CA 1
ATOM 805 C C . ASN A 1 101 ? 7.395 -0.244 -23.493 1.00 89.38 101 ASN A C 1
ATOM 807 O O . ASN A 1 101 ? 7.737 -0.740 -24.566 1.00 89.38 101 ASN A O 1
ATOM 811 N N . SER A 1 102 ? 6.997 1.029 -23.396 1.00 89.88 102 SER A N 1
ATOM 812 C CA . SER A 1 102 ? 6.933 1.953 -24.537 1.00 89.88 102 SER A CA 1
ATOM 813 C C . SER A 1 102 ? 8.317 2.226 -25.143 1.00 89.88 102 SER A C 1
ATOM 815 O O . SER A 1 102 ? 8.509 2.132 -26.358 1.00 89.88 102 SER A O 1
ATOM 817 N N . THR A 1 103 ? 9.325 2.482 -24.304 1.00 88.25 103 THR A N 1
ATOM 818 C CA . THR A 1 103 ? 10.706 2.726 -24.754 1.00 88.25 103 THR A CA 1
ATOM 819 C C . THR A 1 103 ? 11.308 1.474 -25.390 1.00 88.25 103 THR A C 1
ATOM 821 O O . THR A 1 103 ? 11.898 1.550 -26.466 1.00 88.25 103 THR A O 1
ATOM 824 N N . ARG A 1 104 ? 11.103 0.303 -24.773 1.00 87.25 104 ARG A N 1
ATOM 825 C CA . ARG A 1 104 ? 11.507 -1.005 -25.309 1.00 87.25 104 ARG A CA 1
ATOM 826 C C . ARG A 1 104 ? 10.853 -1.294 -26.665 1.00 87.25 104 ARG A C 1
ATOM 828 O O . ARG A 1 104 ? 11.516 -1.825 -27.553 1.00 87.25 104 ARG A O 1
ATOM 835 N N . GLY A 1 105 ? 9.572 -0.951 -26.815 1.00 86.69 105 GLY A N 1
ATOM 836 C CA . GLY A 1 105 ? 8.798 -1.130 -28.047 1.00 86.69 105 GLY A CA 1
ATOM 837 C C . GLY A 1 105 ? 9.106 -0.112 -29.151 1.00 86.69 105 GLY A C 1
ATOM 838 O O . GLY A 1 105 ? 8.675 -0.297 -30.287 1.00 86.69 105 GLY A O 1
ATOM 839 N N . SER A 1 106 ? 9.865 0.945 -28.850 1.00 89.31 106 SER A N 1
ATOM 840 C CA . SER A 1 106 ? 10.211 1.995 -29.811 1.00 89.31 106 SER A CA 1
ATOM 841 C C . SER A 1 106 ? 11.393 1.593 -30.704 1.00 89.31 106 SER A C 1
ATOM 843 O O . SER A 1 106 ? 12.323 0.905 -30.284 1.00 89.31 106 SER A O 1
ATOM 845 N N . ILE A 1 107 ? 11.409 2.061 -31.953 1.00 88.69 107 ILE A N 1
ATOM 846 C CA . ILE A 1 107 ? 12.569 1.922 -32.850 1.00 88.69 107 ILE A CA 1
ATOM 847 C C . ILE A 1 107 ? 13.643 2.943 -32.423 1.00 88.69 107 ILE A C 1
ATOM 849 O O . ILE A 1 107 ? 13.294 4.099 -32.185 1.00 88.69 107 ILE A O 1
ATOM 853 N N . PRO A 1 108 ? 14.938 2.572 -32.312 1.00 85.06 108 PRO A N 1
ATOM 854 C CA . PRO A 1 108 ? 15.561 1.304 -32.719 1.00 85.06 108 PRO A CA 1
ATOM 855 C C . PRO A 1 108 ? 15.647 0.225 -31.623 1.00 85.06 108 PRO A C 1
ATOM 857 O O . PRO A 1 108 ? 16.112 -0.879 -31.910 1.00 85.06 108 PRO A O 1
ATOM 860 N N . HIS A 1 109 ? 15.203 0.515 -30.395 1.00 81.94 109 HIS A N 1
ATOM 861 C CA . HIS A 1 109 ? 15.329 -0.365 -29.226 1.00 81.94 109 HIS A CA 1
ATOM 862 C C . HIS A 1 109 ? 14.749 -1.761 -29.455 1.00 81.94 109 HIS A C 1
ATOM 864 O O . HIS A 1 109 ? 15.372 -2.744 -29.056 1.00 81.94 109 HIS A O 1
ATOM 870 N N . LEU A 1 110 ? 13.642 -1.870 -30.193 1.00 84.06 110 LEU A N 1
ATOM 871 C CA . LEU A 1 110 ? 13.011 -3.147 -30.537 1.00 84.06 110 LEU A CA 1
ATOM 872 C C . LEU A 1 110 ? 13.981 -4.174 -31.167 1.00 84.06 110 LEU A C 1
ATOM 874 O O . LEU A 1 110 ? 13.848 -5.373 -30.923 1.00 84.06 110 LEU A O 1
ATOM 878 N N . PHE A 1 111 ? 14.984 -3.732 -31.939 1.00 83.19 111 PHE A N 1
ATOM 879 C CA . PHE A 1 111 ? 15.900 -4.630 -32.661 1.00 83.19 111 PHE A CA 1
ATOM 880 C C . PHE A 1 111 ? 16.944 -5.314 -31.772 1.00 83.19 111 PHE A C 1
ATOM 882 O O . PHE A 1 111 ? 17.415 -6.409 -32.097 1.00 83.19 111 PHE A O 1
ATOM 889 N N . TYR A 1 112 ? 17.331 -4.676 -30.668 1.00 80.50 112 TYR A N 1
ATOM 890 C CA . TYR A 1 112 ? 18.373 -5.180 -29.772 1.00 80.50 112 TYR A CA 1
ATOM 891 C C . TYR A 1 112 ? 17.880 -5.463 -28.353 1.00 80.50 112 TYR A C 1
ATOM 893 O O . TYR A 1 112 ? 18.541 -6.221 -27.650 1.00 80.50 112 TYR A O 1
ATOM 901 N N . ALA A 1 113 ? 16.714 -4.954 -27.942 1.00 79.12 113 ALA A N 1
ATOM 902 C CA . ALA A 1 113 ? 16.159 -5.166 -26.606 1.00 79.12 113 ALA A CA 1
ATOM 903 C C . ALA A 1 113 ? 16.056 -6.658 -26.250 1.00 79.12 113 ALA A C 1
ATOM 905 O O . ALA A 1 113 ? 16.613 -7.092 -25.244 1.00 79.12 113 ALA A O 1
ATOM 906 N N . SER A 1 114 ? 15.451 -7.469 -27.124 1.00 76.38 114 SER A N 1
ATOM 907 C CA . SER A 1 114 ? 15.322 -8.917 -26.901 1.00 76.38 114 SER A CA 1
ATOM 908 C C . SER A 1 114 ? 16.666 -9.655 -26.926 1.00 76.38 114 SER A C 1
ATOM 910 O O . SER A 1 114 ? 16.836 -10.636 -26.210 1.00 76.38 114 SER A O 1
ATOM 912 N N . LYS A 1 115 ? 17.643 -9.184 -27.717 1.00 77.50 115 LYS A N 1
ATOM 913 C CA . LYS A 1 115 ? 18.990 -9.787 -27.785 1.00 77.50 115 LYS A CA 1
ATOM 914 C C . LYS A 1 115 ? 19.832 -9.482 -26.545 1.00 77.50 115 LYS A C 1
ATOM 916 O O . LYS A 1 115 ? 20.673 -10.292 -26.175 1.00 77.50 115 LYS A O 1
ATOM 921 N N . LEU A 1 116 ? 19.602 -8.330 -25.917 1.00 75.75 116 LEU A N 1
ATOM 922 C CA . LEU A 1 116 ? 20.264 -7.907 -24.682 1.00 75.75 116 LEU A CA 1
ATOM 923 C C . LEU A 1 116 ? 19.558 -8.412 -23.413 1.00 75.75 116 LEU A C 1
ATOM 925 O O . LEU A 1 116 ? 20.035 -8.139 -22.319 1.00 75.75 116 LEU A O 1
ATOM 929 N N . GLY A 1 117 ? 18.457 -9.162 -23.546 1.00 75.88 117 GLY A N 1
ATOM 930 C CA . GLY A 1 117 ? 17.732 -9.742 -22.412 1.00 75.88 117 GLY A CA 1
ATOM 931 C C . GLY A 1 117 ? 16.700 -8.816 -21.761 1.00 75.88 117 GLY A C 1
ATOM 932 O O . GLY A 1 117 ? 16.165 -9.165 -20.712 1.00 75.88 117 GLY A O 1
ATOM 933 N N . PHE A 1 118 ? 16.370 -7.676 -22.379 1.00 78.31 118 PHE A N 1
ATOM 934 C CA . PHE A 1 118 ? 15.306 -6.790 -21.903 1.00 78.31 118 PHE A CA 1
ATOM 935 C C . PHE A 1 118 ? 13.931 -7.382 -22.242 1.00 78.31 118 PHE A C 1
ATOM 937 O O . PHE A 1 118 ? 13.423 -7.253 -23.365 1.00 78.31 118 PHE A O 1
ATOM 944 N N . VAL A 1 119 ? 13.343 -8.067 -21.262 1.00 81.69 119 VAL A N 1
ATOM 945 C CA . VAL A 1 119 ? 11.987 -8.630 -21.319 1.00 81.69 119 VAL A CA 1
ATOM 946 C C . VAL A 1 119 ? 10.939 -7.590 -20.936 1.00 81.69 119 VAL A C 1
ATOM 948 O O . VAL A 1 119 ? 11.249 -6.601 -20.285 1.00 81.69 119 VAL A O 1
ATOM 951 N N . GLU A 1 120 ? 9.695 -7.794 -21.362 1.00 81.75 120 GLU A N 1
ATOM 952 C CA . GLU A 1 120 ? 8.586 -6.911 -20.990 1.00 81.75 120 GLU A CA 1
ATOM 953 C C . GLU A 1 120 ? 8.386 -6.893 -19.473 1.00 81.75 120 GLU A C 1
ATOM 955 O O . GLU A 1 120 ? 8.405 -7.944 -18.830 1.00 81.75 120 GLU A O 1
ATOM 960 N N . ALA A 1 121 ? 8.201 -5.703 -18.905 1.00 83.44 121 ALA A N 1
ATOM 961 C CA . ALA A 1 121 ? 7.862 -5.578 -17.499 1.00 83.44 121 ALA A CA 1
ATOM 962 C C . ALA A 1 121 ? 6.352 -5.772 -17.327 1.00 83.44 121 ALA A C 1
ATOM 964 O O . ALA A 1 121 ? 5.551 -5.170 -18.042 1.00 83.44 121 ALA A O 1
ATOM 965 N N . THR A 1 122 ? 5.963 -6.624 -16.383 1.00 83.62 122 THR A N 1
ATOM 966 C CA . THR A 1 122 ? 4.556 -6.889 -16.068 1.00 83.62 122 THR A CA 1
ATOM 967 C 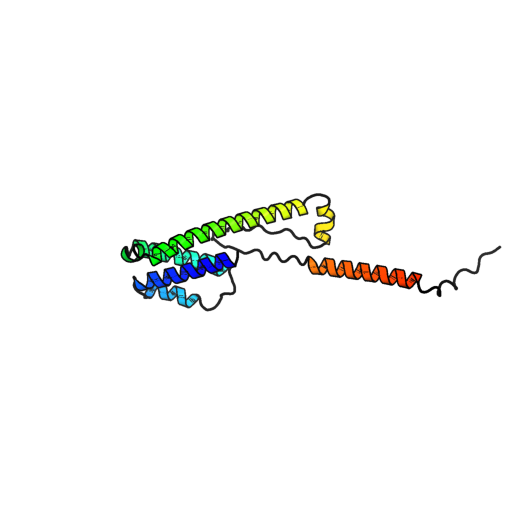C . THR A 1 122 ? 3.973 -5.744 -15.245 1.00 83.62 122 THR A C 1
ATOM 969 O O . THR A 1 122 ? 4.615 -5.252 -14.318 1.00 83.62 122 THR A O 1
ATOM 972 N N . TYR A 1 123 ? 2.749 -5.328 -15.563 1.00 81.62 123 TYR A N 1
ATOM 973 C CA . TYR A 1 123 ? 2.019 -4.354 -14.756 1.00 81.62 123 TYR A CA 1
ATOM 974 C C . TYR A 1 123 ? 1.616 -4.934 -13.400 1.00 81.62 123 TYR A C 1
ATOM 976 O O . TYR A 1 123 ? 1.454 -6.140 -13.230 1.00 81.62 123 TYR A O 1
ATOM 984 N N . PHE A 1 124 ? 1.421 -4.048 -12.428 1.00 76.69 124 PHE A N 1
ATOM 985 C CA . PHE A 1 124 ? 0.846 -4.401 -11.142 1.00 76.69 124 PHE A CA 1
ATOM 986 C C . PHE A 1 124 ? -0.682 -4.275 -11.212 1.00 76.69 124 PHE A C 1
ATOM 988 O O . PHE A 1 124 ? -1.266 -3.189 -11.058 1.00 76.69 124 PHE A O 1
ATOM 995 N N . GLU A 1 125 ? -1.340 -5.400 -11.467 1.00 70.81 125 GLU A N 1
ATOM 996 C CA . GLU A 1 125 ? -2.797 -5.531 -11.547 1.00 70.81 125 GLU A CA 1
ATOM 997 C C . GLU A 1 125 ? -3.388 -5.964 -10.193 1.00 70.81 125 GLU A C 1
ATOM 999 O O . GLU A 1 125 ? -2.716 -6.628 -9.407 1.00 70.81 125 GLU A O 1
ATOM 1004 N N . VAL A 1 126 ? -4.632 -5.558 -9.897 1.00 61.72 126 VAL A N 1
ATOM 1005 C CA . VAL A 1 126 ? -5.414 -6.186 -8.814 1.00 61.72 126 VAL A CA 1
ATOM 1006 C C . VAL A 1 126 ? -6.247 -7.247 -9.497 1.00 61.72 126 VAL A C 1
ATOM 1008 O O . VAL A 1 126 ? -7.002 -6.903 -10.407 1.00 61.72 126 VAL A O 1
ATOM 1011 N N . ASP A 1 127 ? -6.132 -8.504 -9.085 1.00 51.97 127 ASP A N 1
ATOM 1012 C CA . ASP A 1 127 ? -7.175 -9.465 -9.434 1.00 51.97 127 ASP A CA 1
ATOM 1013 C C . ASP A 1 127 ? -8.451 -9.155 -8.623 1.00 51.97 127 ASP A C 1
ATOM 1015 O O . ASP A 1 127 ? -8.407 -8.488 -7.585 1.00 51.97 127 ASP A O 1
ATOM 1019 N N . GLU A 1 128 ? -9.608 -9.640 -9.071 1.00 44.31 128 GLU A N 1
ATOM 1020 C CA . GLU A 1 128 ? -10.890 -9.470 -8.362 1.00 44.31 128 GLU A CA 1
ATOM 1021 C C . GLU A 1 128 ? -10.890 -10.046 -6.925 1.00 44.31 128 GLU A C 1
ATOM 1023 O O . GLU A 1 128 ? -11.816 -9.784 -6.158 1.00 44.31 128 GLU A O 1
ATOM 1028 N N . ASN A 1 129 ? -9.841 -10.773 -6.517 1.00 43.03 129 ASN A N 1
ATOM 1029 C CA . ASN A 1 129 ? -9.664 -11.350 -5.185 1.00 43.03 129 ASN A CA 1
ATOM 1030 C C . ASN A 1 129 ? -8.699 -10.547 -4.285 1.00 43.03 129 ASN A C 1
ATOM 1032 O O . ASN A 1 129 ? -8.392 -10.985 -3.172 1.00 43.03 129 ASN A O 1
ATOM 1036 N N . GLY A 1 130 ? -8.235 -9.368 -4.720 1.00 48.22 130 GLY A N 1
ATOM 1037 C CA . GLY A 1 130 ? -7.372 -8.490 -3.923 1.00 48.22 130 GLY A CA 1
ATOM 1038 C C . GLY A 1 130 ? -5.923 -8.973 -3.811 1.00 48.22 130 GLY A C 1
ATOM 1039 O O . GLY A 1 130 ? -5.251 -8.685 -2.816 1.00 48.22 130 GLY A O 1
ATOM 1040 N N . ILE A 1 131 ? -5.435 -9.730 -4.796 1.00 47.97 131 ILE A N 1
ATOM 1041 C CA . ILE A 1 131 ? -4.101 -10.327 -4.743 1.00 47.97 131 ILE A CA 1
ATOM 1042 C C . ILE A 1 131 ? -3.074 -9.383 -5.375 1.00 47.97 131 ILE A C 1
ATOM 1044 O O . ILE A 1 131 ? -2.951 -9.260 -6.590 1.00 47.97 131 ILE A O 1
ATOM 1048 N N . GLU A 1 132 ? -2.283 -8.757 -4.509 1.00 54.56 132 GLU A N 1
ATOM 1049 C CA . GLU A 1 132 ? -1.032 -8.073 -4.831 1.00 54.56 132 GLU A CA 1
ATOM 1050 C C . GLU A 1 132 ? 0.035 -9.101 -5.237 1.00 54.56 132 GLU A C 1
ATOM 1052 O O . GLU A 1 132 ? 0.950 -9.383 -4.468 1.00 54.56 132 GLU A O 1
ATOM 1057 N N . GLN A 1 133 ? -0.063 -9.712 -6.421 1.00 54.62 133 GLN A N 1
ATOM 1058 C CA . GLN A 1 133 ? 1.071 -10.476 -6.943 1.00 54.62 133 GLN A CA 1
ATOM 1059 C C . GLN A 1 133 ? 2.166 -9.484 -7.319 1.00 54.62 133 GLN A C 1
ATOM 1061 O O . GLN A 1 133 ? 2.106 -8.873 -8.379 1.00 54.62 133 GLN A O 1
ATOM 1066 N N . LEU A 1 134 ? 3.166 -9.308 -6.449 1.00 55.78 134 LEU A N 1
ATOM 1067 C CA . LEU A 1 134 ? 4.380 -8.571 -6.799 1.00 55.78 134 LEU A CA 1
ATOM 1068 C C . LEU A 1 134 ? 5.036 -9.285 -7.988 1.00 55.78 134 LEU A C 1
ATOM 1070 O O . LEU A 1 134 ? 5.549 -10.396 -7.803 1.00 55.78 134 LEU A O 1
ATOM 1074 N N . PRO A 1 135 ? 5.056 -8.690 -9.195 1.00 56.88 135 PRO A N 1
ATOM 1075 C CA . PRO A 1 135 ? 5.743 -9.307 -10.310 1.00 56.88 135 PRO A CA 1
ATOM 1076 C C . PRO A 1 135 ? 7.226 -9.372 -9.952 1.00 56.88 135 PRO A C 1
ATOM 1078 O O . PRO A 1 135 ? 7.851 -8.353 -9.640 1.00 56.88 135 PRO A O 1
ATOM 1081 N N . SER A 1 136 ? 7.805 -10.573 -9.962 1.00 54.56 136 SER A N 1
ATOM 1082 C CA . SER A 1 136 ? 9.250 -10.733 -9.813 1.00 54.56 136 SER A CA 1
ATOM 1083 C C . SER A 1 136 ? 9.916 -10.297 -11.116 1.00 54.56 136 SER A C 1
ATOM 1085 O O . SER A 1 136 ? 10.213 -11.106 -11.990 1.00 54.56 136 SER A O 1
ATOM 1087 N N . PHE A 1 137 ? 10.110 -8.990 -11.278 1.00 56.56 137 PHE A N 1
ATOM 1088 C CA . PHE A 1 137 ? 10.872 -8.454 -12.396 1.00 56.56 137 PHE A CA 1
ATOM 1089 C C . PHE A 1 137 ? 12.358 -8.483 -12.033 1.00 56.56 137 PHE A C 1
ATOM 1091 O O . PHE A 1 137 ? 12.870 -7.600 -11.343 1.00 56.56 137 PHE A O 1
ATOM 1098 N N . LYS A 1 138 ? 13.044 -9.551 -12.447 1.00 58.06 138 LYS A N 1
ATOM 1099 C CA . LYS A 1 138 ? 14.492 -9.711 -12.293 1.00 58.06 138 LYS A CA 1
ATOM 1100 C C . LYS A 1 138 ? 15.141 -9.693 -13.671 1.00 58.06 138 LYS A C 1
ATOM 1102 O O . LYS A 1 138 ? 15.316 -10.743 -14.284 1.00 58.06 138 LYS A O 1
ATOM 1107 N N . THR A 1 139 ? 15.512 -8.512 -14.146 1.00 57.09 139 THR A N 1
ATOM 1108 C CA . THR A 1 139 ? 16.293 -8.386 -15.383 1.00 57.09 139 THR A CA 1
ATOM 1109 C C . THR A 1 139 ? 17.774 -8.442 -15.031 1.00 57.09 139 THR A C 1
ATOM 1111 O O . THR A 1 139 ? 18.270 -7.681 -14.199 1.00 57.09 139 THR A O 1
ATOM 1114 N N . ASP A 1 140 ? 18.482 -9.416 -15.601 1.00 57.16 140 ASP A N 1
ATOM 1115 C CA . ASP A 1 140 ? 19.914 -9.653 -15.387 1.00 57.16 140 ASP A CA 1
ATOM 1116 C C . ASP A 1 140 ? 20.760 -8.742 -16.297 1.00 57.16 140 ASP A C 1
ATOM 1118 O O . ASP A 1 140 ? 21.600 -9.193 -17.079 1.00 57.16 140 ASP A O 1
ATOM 1122 N N . ASP A 1 141 ? 20.505 -7.434 -16.222 1.00 60.81 141 ASP A N 1
ATOM 1123 C CA . ASP A 1 141 ? 21.096 -6.426 -17.115 1.00 60.81 141 ASP A CA 1
ATOM 1124 C C . ASP A 1 141 ? 22.625 -6.344 -16.944 1.00 60.81 141 ASP A C 1
ATOM 1126 O O . ASP A 1 141 ? 23.378 -6.102 -17.888 1.00 60.81 141 ASP A O 1
ATOM 1130 N N . GLY A 1 142 ? 23.118 -6.600 -15.727 1.00 61.91 142 GLY A N 1
ATOM 1131 C CA . GLY A 1 142 ? 24.536 -6.479 -15.384 1.00 61.91 142 GLY A CA 1
ATOM 1132 C C . GLY A 1 142 ? 25.411 -7.622 -15.903 1.00 61.91 142 GL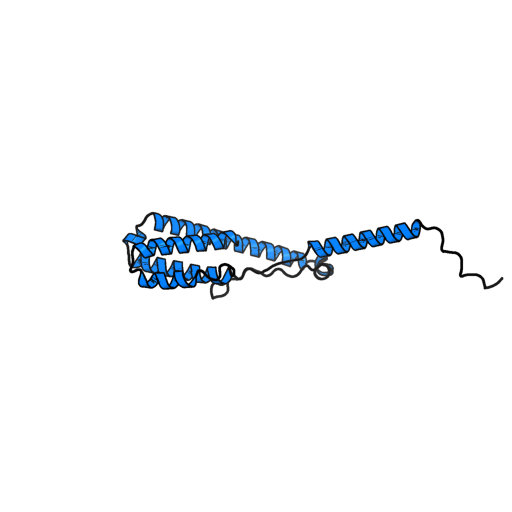Y A C 1
ATOM 1133 O O . GLY A 1 142 ? 26.589 -7.411 -16.209 1.00 61.91 142 GLY A O 1
ATOM 1134 N N . LYS A 1 143 ? 24.872 -8.841 -16.025 1.00 63.00 143 LYS A N 1
ATOM 1135 C CA . LYS A 1 143 ? 25.672 -10.014 -16.405 1.00 63.00 143 LYS A CA 1
ATOM 1136 C C . LYS A 1 143 ? 25.957 -10.051 -17.900 1.00 63.00 143 LYS A C 1
ATOM 1138 O O . LYS A 1 143 ? 27.088 -10.354 -18.279 1.00 63.00 143 LYS A O 1
ATOM 1143 N N . ILE A 1 144 ? 24.977 -9.694 -18.731 1.00 63.97 144 ILE A N 1
ATOM 1144 C CA . ILE A 1 144 ? 25.125 -9.665 -20.194 1.00 63.97 144 ILE A CA 1
ATOM 1145 C C . ILE A 1 144 ? 26.062 -8.528 -20.617 1.00 63.97 144 ILE A C 1
ATOM 1147 O O . ILE A 1 144 ? 26.942 -8.744 -21.450 1.00 63.97 144 ILE A O 1
ATOM 1151 N N . LEU A 1 145 ? 25.950 -7.345 -20.002 1.00 64.31 145 LEU A N 1
ATOM 1152 C CA . LEU A 1 145 ? 26.855 -6.223 -20.275 1.00 64.31 145 LEU A CA 1
ATOM 1153 C C . LEU A 1 145 ? 28.299 -6.542 -19.872 1.00 64.31 145 LEU A C 1
ATOM 1155 O O . LEU A 1 145 ? 29.221 -6.284 -20.643 1.00 64.31 145 LEU A O 1
ATOM 1159 N N . ARG A 1 146 ? 28.510 -7.164 -18.706 1.00 69.25 146 ARG A N 1
ATOM 1160 C CA . ARG A 1 146 ? 29.850 -7.566 -18.251 1.00 69.25 146 ARG A CA 1
ATOM 1161 C C . ARG A 1 146 ? 30.460 -8.668 -19.118 1.00 69.25 146 ARG A C 1
ATOM 1163 O O . ARG A 1 146 ? 31.649 -8.604 -19.411 1.00 69.25 146 ARG A O 1
ATOM 1170 N N . ASP A 1 147 ? 29.668 -9.656 -19.536 1.00 72.25 147 ASP A N 1
ATOM 1171 C CA . ASP A 1 147 ? 30.124 -10.721 -20.441 1.00 72.25 147 ASP A CA 1
ATOM 1172 C C . ASP A 1 147 ? 30.455 -10.158 -21.832 1.00 72.25 147 ASP A C 1
ATOM 1174 O O . ASP A 1 147 ? 31.525 -10.417 -22.371 1.00 72.25 147 ASP A O 1
ATOM 1178 N N . THR A 1 148 ? 29.603 -9.288 -22.378 1.00 71.56 148 THR A N 1
ATOM 1179 C CA . THR A 1 148 ? 29.842 -8.646 -23.681 1.00 71.56 148 THR A CA 1
ATOM 1180 C C . THR A 1 148 ? 31.072 -7.735 -23.642 1.00 71.56 148 THR A C 1
ATOM 1182 O O . THR A 1 148 ? 31.915 -7.811 -24.531 1.00 71.56 148 THR A O 1
ATOM 1185 N N . MET A 1 149 ? 31.238 -6.927 -22.589 1.00 72.31 149 MET A N 1
ATOM 1186 C CA . MET A 1 149 ? 32.425 -6.085 -22.383 1.00 72.31 149 MET A CA 1
ATOM 1187 C C . MET A 1 149 ? 33.693 -6.930 -22.198 1.00 72.31 149 MET A C 1
ATOM 1189 O O . MET A 1 149 ? 34.740 -6.600 -22.749 1.00 72.31 149 MET A O 1
ATOM 1193 N N . GLY A 1 150 ? 33.596 -8.048 -21.471 1.00 77.62 150 GLY A N 1
ATOM 1194 C CA . GLY A 1 150 ? 34.683 -9.011 -21.297 1.00 77.62 150 GLY A CA 1
ATOM 1195 C C . GLY A 1 150 ? 35.103 -9.672 -22.610 1.00 77.62 150 GLY A C 1
ATOM 1196 O O . GLY A 1 150 ? 36.296 -9.745 -22.893 1.00 77.62 150 GLY A O 1
ATOM 1197 N N . ARG A 1 151 ? 34.140 -10.073 -23.451 1.00 77.31 151 ARG A N 1
ATOM 1198 C CA . ARG A 1 151 ? 34.390 -10.611 -24.800 1.00 77.31 151 ARG A CA 1
ATOM 1199 C C . ARG A 1 151 ? 34.974 -9.561 -25.744 1.00 77.31 151 ARG A C 1
ATOM 1201 O O . ARG A 1 151 ? 35.878 -9.859 -26.513 1.00 77.31 151 ARG A O 1
ATOM 1208 N N . MET A 1 152 ? 34.508 -8.316 -25.677 1.00 72.19 152 MET A N 1
ATOM 1209 C CA . MET A 1 152 ? 35.083 -7.216 -26.462 1.00 72.19 152 MET A CA 1
ATOM 1210 C C . MET A 1 152 ? 36.519 -6.911 -26.024 1.00 72.19 152 MET A C 1
ATOM 1212 O O . MET A 1 152 ? 37.398 -6.744 -26.868 1.00 72.19 152 MET A O 1
ATOM 1216 N N . ALA A 1 153 ? 36.786 -6.904 -24.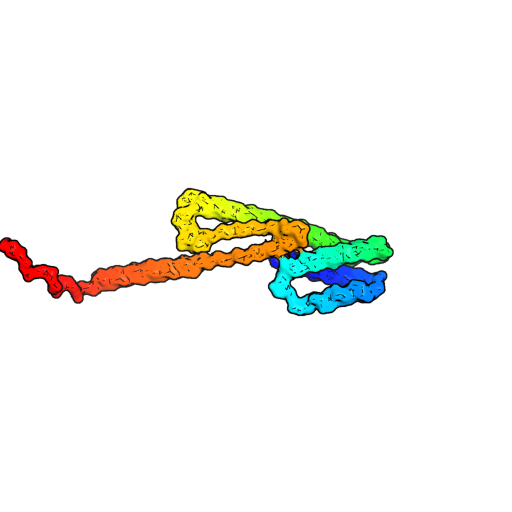717 1.00 75.62 153 ALA A N 1
ATOM 1217 C CA . ALA A 1 153 ? 38.132 -6.750 -24.177 1.00 75.62 153 ALA A CA 1
ATOM 1218 C C . ALA A 1 153 ? 39.046 -7.929 -24.562 1.00 75.62 153 ALA A C 1
ATOM 1220 O O . ALA A 1 153 ? 40.206 -7.712 -24.918 1.00 75.62 153 ALA A O 1
ATOM 1221 N N . SER A 1 154 ? 38.540 -9.168 -24.552 1.00 71.38 154 SER A N 1
ATOM 1222 C CA . SER A 1 154 ? 39.304 -10.342 -24.994 1.00 71.38 154 SER A CA 1
ATOM 1223 C C . SER A 1 154 ? 39.604 -10.305 -26.493 1.00 71.38 154 SER A C 1
ATOM 1225 O O . SER A 1 154 ? 40.732 -10.559 -26.889 1.00 71.38 154 SER A O 1
ATOM 1227 N N . VAL A 1 155 ? 38.645 -9.912 -27.335 1.00 75.88 155 VAL A N 1
ATOM 1228 C CA . VAL A 1 155 ? 38.852 -9.770 -28.788 1.00 75.88 155 VAL A CA 1
ATOM 1229 C C . VAL A 1 155 ? 39.827 -8.629 -29.101 1.00 75.88 155 VAL A C 1
ATOM 1231 O O . VAL A 1 155 ? 40.701 -8.778 -29.953 1.00 75.88 155 VAL A O 1
ATOM 1234 N N . ALA A 1 156 ? 39.738 -7.502 -28.387 1.00 73.38 156 ALA A N 1
ATOM 1235 C CA . ALA A 1 156 ? 40.691 -6.402 -28.527 1.00 73.38 156 ALA A CA 1
ATOM 1236 C C . ALA A 1 156 ? 42.113 -6.830 -28.125 1.00 73.38 156 ALA A C 1
ATOM 1238 O O . ALA A 1 156 ? 43.070 -6.548 -28.845 1.00 73.38 156 ALA A O 1
ATOM 1239 N N . THR A 1 157 ? 42.260 -7.556 -27.013 1.00 71.19 157 THR A N 1
ATOM 1240 C CA . THR A 1 157 ? 43.566 -8.067 -26.564 1.00 71.19 157 THR A CA 1
ATOM 1241 C C . THR A 1 157 ? 44.114 -9.167 -27.473 1.00 71.19 157 THR A C 1
ATOM 1243 O O . THR A 1 157 ? 45.316 -9.188 -27.730 1.00 71.19 157 THR A O 1
ATOM 1246 N N . GLU A 1 158 ? 43.264 -10.030 -28.029 1.00 68.75 158 GLU A N 1
ATOM 1247 C CA . GLU A 1 158 ? 43.656 -11.063 -28.990 1.00 68.75 158 GLU A CA 1
ATOM 1248 C C . GLU A 1 158 ? 44.142 -10.457 -30.315 1.00 68.75 158 GLU A C 1
ATOM 1250 O O . GLU A 1 158 ? 45.186 -10.855 -30.833 1.00 68.75 158 GLU A O 1
ATOM 1255 N N . ASN A 1 159 ? 43.448 -9.441 -30.833 1.00 66.25 159 ASN A N 1
ATOM 1256 C CA . ASN A 1 159 ? 43.857 -8.737 -32.049 1.00 66.25 159 ASN A CA 1
ATOM 1257 C C . ASN A 1 159 ? 45.148 -7.929 -31.841 1.00 66.25 159 ASN A C 1
ATOM 1259 O O . ASN A 1 159 ? 46.023 -7.943 -32.701 1.00 66.25 159 ASN A O 1
ATOM 1263 N N . VAL A 1 160 ? 45.330 -7.292 -30.677 1.00 67.00 160 VAL A N 1
ATOM 1264 C CA . VAL A 1 160 ? 46.594 -6.617 -30.325 1.00 67.00 160 VAL A CA 1
ATOM 1265 C C . VAL A 1 160 ? 47.744 -7.619 -30.177 1.00 67.00 160 VAL A C 1
ATOM 1267 O O . VAL A 1 160 ? 48.868 -7.315 -30.571 1.00 67.00 160 VAL A O 1
ATOM 1270 N N . LYS A 1 161 ? 47.484 -8.831 -29.671 1.00 64.31 161 LYS A N 1
ATOM 1271 C CA . LYS A 1 161 ? 48.484 -9.905 -29.584 1.00 64.31 161 LYS A CA 1
ATOM 1272 C C . LYS A 1 161 ? 48.900 -10.412 -30.971 1.00 64.31 161 LYS A C 1
ATOM 1274 O O . LYS A 1 161 ? 50.092 -10.513 -31.231 1.00 64.31 161 LYS A O 1
ATOM 1279 N N . LYS A 1 162 ? 47.944 -10.598 -31.890 1.00 62.22 162 LYS A N 1
ATOM 1280 C CA . LYS A 1 162 ? 48.208 -10.937 -33.306 1.00 62.22 162 LYS A CA 1
ATOM 1281 C C . LYS A 1 162 ? 49.018 -9.861 -34.041 1.00 62.22 162 LYS A C 1
ATOM 1283 O O . LYS A 1 162 ? 49.812 -10.191 -34.910 1.00 62.22 162 LYS A O 1
ATOM 1288 N N . ILE A 1 163 ? 48.853 -8.586 -33.678 1.00 60.97 163 ILE A N 1
ATOM 1289 C CA . ILE A 1 163 ? 49.634 -7.471 -34.245 1.00 60.97 163 ILE A CA 1
ATOM 1290 C C . ILE A 1 163 ? 51.037 -7.375 -33.608 1.00 60.97 163 ILE A C 1
ATOM 1292 O O . ILE A 1 163 ? 51.971 -6.888 -34.243 1.00 60.97 163 ILE A O 1
ATOM 1296 N N . LYS A 1 164 ? 51.211 -7.843 -32.364 1.00 59.97 164 LYS A N 1
ATOM 1297 C CA . LYS A 1 164 ? 52.471 -7.750 -31.606 1.00 59.97 164 LYS A CA 1
ATOM 1298 C C . LYS A 1 164 ? 53.428 -8.937 -31.812 1.00 59.97 164 LYS A C 1
ATOM 1300 O O . LYS A 1 164 ? 54.605 -8.783 -31.494 1.00 59.97 164 LYS A O 1
ATOM 1305 N N . ASP A 1 165 ? 52.972 -10.058 -32.375 1.00 51.25 165 ASP A N 1
ATOM 1306 C CA . ASP A 1 165 ? 53.807 -11.224 -32.715 1.00 51.25 165 ASP A CA 1
ATOM 1307 C C . ASP A 1 165 ? 54.126 -11.275 -34.233 1.00 51.25 165 ASP A C 1
ATOM 1309 O O . ASP A 1 165 ? 53.368 -11.846 -35.013 1.00 51.25 165 ASP A O 1
ATOM 1313 N N . PRO A 1 166 ? 55.261 -10.717 -34.708 1.00 48.56 166 PRO A N 1
ATOM 1314 C CA . PRO A 1 166 ? 55.590 -10.634 -36.137 1.00 48.56 166 PRO A CA 1
ATOM 1315 C C . PRO A 1 166 ? 56.214 -11.918 -36.725 1.00 48.56 166 PRO A C 1
ATOM 1317 O O . PRO A 1 166 ? 57.032 -11.840 -37.642 1.00 48.56 166 PRO A O 1
ATOM 1320 N N . LYS A 1 167 ? 55.899 -13.115 -36.214 1.00 49.56 167 LYS A N 1
ATOM 1321 C CA . LYS A 1 167 ? 56.567 -14.357 -36.650 1.00 49.56 167 LYS A CA 1
ATOM 1322 C C . LYS A 1 167 ? 55.609 -15.518 -36.896 1.00 49.56 167 LYS A C 1
ATOM 1324 O O . LYS A 1 167 ? 55.709 -16.513 -36.201 1.00 49.56 167 LYS A O 1
ATOM 1329 N N . GLU A 1 168 ? 54.747 -15.427 -37.911 1.00 44.97 168 GLU A N 1
ATOM 1330 C CA . GLU A 1 168 ? 54.175 -16.644 -38.530 1.00 44.97 168 GLU A CA 1
ATOM 1331 C C . GLU A 1 168 ? 53.584 -16.476 -39.948 1.00 44.97 168 GLU A C 1
ATOM 1333 O O . GLU A 1 168 ? 52.826 -17.317 -40.410 1.00 44.97 168 GLU A O 1
ATOM 1338 N N . HIS A 1 169 ? 53.980 -15.449 -40.712 1.00 40.59 169 HIS A N 1
ATOM 1339 C CA . HIS A 1 169 ? 53.660 -15.354 -42.150 1.00 40.59 169 HIS A CA 1
ATOM 1340 C C . HIS A 1 169 ? 54.901 -15.613 -43.019 1.00 40.59 169 HIS A C 1
ATOM 1342 O O . HIS A 1 169 ? 55.383 -14.745 -43.739 1.00 40.59 169 HIS A O 1
ATOM 1348 N N . LYS A 1 170 ? 55.460 -16.823 -42.943 1.00 41.50 170 LYS A N 1
ATOM 1349 C CA . LYS A 1 170 ? 56.338 -17.372 -43.990 1.00 41.50 170 LYS A CA 1
ATOM 1350 C C . LYS A 1 170 ? 56.179 -18.883 -44.017 1.00 41.50 170 LYS A C 1
ATOM 1352 O O . LYS A 1 170 ? 56.887 -19.556 -43.279 1.00 41.50 170 LYS A O 1
ATOM 1357 N N . SER A 1 171 ? 55.252 -19.386 -44.832 1.00 34.59 171 SER A N 1
ATOM 1358 C CA . SER A 1 171 ? 55.273 -20.709 -45.491 1.00 34.59 171 SER A CA 1
ATOM 1359 C C . SER A 1 171 ? 53.894 -20.988 -46.085 1.00 34.59 171 SER A C 1
ATOM 1361 O O . SER A 1 171 ? 53.109 -21.676 -45.450 1.00 34.59 171 SER A O 1
ATOM 1363 N N . GLN A 1 172 ? 53.584 -20.413 -47.249 1.00 38.00 172 GLN A N 1
ATOM 1364 C CA . GLN A 1 172 ? 52.639 -20.935 -48.253 1.00 38.00 172 GLN A CA 1
ATOM 1365 C C . GLN A 1 172 ? 52.375 -19.828 -49.275 1.00 38.00 172 GLN A C 1
ATOM 1367 O O . GLN A 1 172 ? 51.392 -19.115 -49.180 1.00 38.00 172 GLN A O 1
ATOM 1372 N N . GLU A 1 173 ? 53.328 -19.633 -50.183 1.00 34.34 173 GLU A N 1
ATOM 1373 C CA . GLU A 1 173 ? 53.102 -19.204 -51.570 1.00 34.34 173 GLU A CA 1
ATOM 1374 C C . GLU A 1 173 ? 54.474 -19.192 -52.254 1.00 34.34 173 GLU A C 1
ATOM 1376 O O . GLU A 1 173 ? 55.212 -18.212 -52.297 1.00 34.34 173 GLU A O 1
ATOM 1381 N N . THR A 1 174 ? 54.889 -20.368 -52.713 1.00 37.44 174 THR A N 1
ATOM 1382 C CA . THR A 1 174 ? 55.918 -20.498 -53.744 1.00 37.44 174 THR A CA 1
ATOM 1383 C C . THR A 1 174 ? 55.475 -21.637 -54.643 1.00 37.44 174 THR A C 1
ATOM 1385 O O . THR A 1 174 ? 55.788 -22.791 -54.373 1.00 37.44 174 THR A O 1
ATOM 1388 N N . ASN A 1 175 ? 54.634 -21.320 -55.629 1.00 34.12 175 ASN A N 1
ATOM 1389 C CA . ASN A 1 175 ? 54.800 -21.768 -57.014 1.00 34.12 175 ASN A CA 1
ATOM 1390 C C . ASN A 1 175 ? 53.576 -21.426 -57.867 1.00 34.12 175 ASN A C 1
ATOM 1392 O O . ASN A 1 175 ? 52.547 -22.096 -57.789 1.00 34.12 175 ASN A O 1
ATOM 1396 N N . GLN A 1 176 ? 53.765 -20.411 -58.707 1.00 32.28 176 GLN A N 1
ATOM 1397 C CA . GLN A 1 176 ? 53.357 -20.287 -60.113 1.00 32.28 176 GLN A CA 1
ATOM 1398 C C . GLN A 1 176 ? 54.053 -18.990 -60.584 1.00 32.28 176 GLN A C 1
ATOM 1400 O O . GLN A 1 176 ? 53.729 -17.926 -60.069 1.00 32.28 176 GLN A O 1
ATOM 1405 N N . GLN A 1 177 ? 55.268 -19.090 -61.154 1.00 35.03 177 GLN A N 1
ATOM 1406 C CA . GLN A 1 177 ? 55.546 -19.023 -62.610 1.00 35.03 177 GLN A CA 1
ATOM 1407 C C . GLN A 1 177 ? 55.034 -17.686 -63.183 1.00 35.03 177 GLN A C 1
ATOM 1409 O O . GLN A 1 177 ? 53.839 -17.436 -63.112 1.00 35.03 177 GLN A O 1
ATOM 1414 N N . GLU A 1 178 ? 55.840 -16.750 -63.684 1.00 33.75 178 GLU A N 1
ATOM 1415 C CA . GLU A 1 178 ? 57.093 -16.790 -64.460 1.00 33.75 178 GLU A CA 1
ATOM 1416 C C . GLU A 1 178 ? 57.856 -15.460 -64.281 1.00 33.75 178 GLU A C 1
ATOM 1418 O O . GLU A 1 178 ? 57.181 -14.426 -64.058 1.00 33.75 178 GLU A O 1
#

Radius of gyration: 30.23 Å; chains: 1; bounding box: 78×29×89 Å

Foldseek 3Di:
DVVLLVVLLVLLVVLLVLLCVQDPVPPSVVLVVVPPPPPPDSQVSQLSSVVSVVVSVVSCVVGVVSVVDPVNVVSVVVSVVSVVVVVVVLVVQQVVLVVLQVVCPDPPNVVCCVVLQNDRDDHQDQDPSRGRPPPPPDGPNPPSVVVVVVVVVVVVVVVVVVVVDPPDPPDDDDDDDD

pLDDT: mean 72.65, std 17.12, range [32.28, 95.12]

Secondary structure (DSSP, 8-state):
-HHHHHHHHHHHHHHHHHHHTTS-TTTTHHHHTTSTT-TT-HHHHHHHHHHHHHHHHHHHHH-HHHHH-HHHHHHHHHHHHHHHHHHHHHHHHHHHHHHHHHHHHSTTHHHHHTTTT-PPPPP-PPPTT-----------HHHHHHHHHHHHHHHHHHHHHHHH------SS------

Sequence (178 aa):
MYVTIKKRHDIAQRLSDIASNYGDHEKLAHFTITESDSVSNANITSSQTSRIIGNVQMMANRFPDLKANSIYQQLMTQLDEIENTILERREAYNAAVQIYNSTRGSIPHLFYASKLGFVEATYFEVDENGIEQLPSFKTDDGKILRDTMGRMASVATENVKKIKDPKEHKSQETNQQE